Protein AF-A0A7K3IXW8-F1 (afdb_monomer_lite)

Sequence (155 aa):
MKNSQFIVFITVVLTIYLIGNLYIFFKGYNVIPPTRLNRTLYIIIFLALATTFFTGRILESIHSSVFADILNTIGGFWMGFLLYGFLFLLLSDIAGLLLKITGIINTQTFPDYRKWSFAIAMMLSALFIAGGFINALIPVVRKYNLTIEKPADGI

pLDDT: mean 92.09, std 7.1, range [44.19, 98.25]

Secondary structure (DSSP, 8-state):
--HHHHHHHHHHHHHHHHHHHHHHHHHHHHHS-S-HHHHHHHHHHHHHHHHHHHHHHHHHHH---HHHHHHHHHHHHHHHHHHHHHHHHHHHHHHHHHHHHTTSS-TTTHHHHHHHHHHHHHHHHHHHHHHHHHHHHS-----------PPP---

Radius of gyration: 22.68 Å; chains: 1; bounding box: 49×60×64 Å

Structure (mmCIF, N/CA/C/O backbone):
data_AF-A0A7K3IXW8-F1
#
_entry.id   AF-A0A7K3IXW8-F1
#
loop_
_atom_site.group_PDB
_atom_site.id
_atom_site.type_symbol
_atom_site.label_atom_id
_atom_site.label_alt_id
_atom_site.label_comp_id
_atom_site.label_asym_id
_atom_site.label_entity_id
_atom_site.label_seq_id
_atom_site.pdbx_PDB_ins_code
_atom_site.Cartn_x
_atom_site.Cartn_y
_atom_site.Cartn_z
_atom_site.occupancy
_atom_site.B_iso_or_equiv
_atom_site.auth_seq_id
_atom_site.auth_comp_id
_atom_site.auth_asym_id
_atom_site.auth_atom_id
_atom_site.pdbx_PDB_model_num
ATOM 1 N N . MET A 1 1 ? -4.539 -11.563 -28.524 1.00 65.31 1 MET A N 1
ATOM 2 C CA . MET A 1 1 ? -5.713 -11.866 -27.669 1.00 65.31 1 MET A CA 1
ATOM 3 C C . MET A 1 1 ? -6.956 -11.383 -28.396 1.00 65.31 1 MET A C 1
ATOM 5 O O . MET A 1 1 ? -6.860 -10.368 -29.073 1.00 65.31 1 MET A O 1
ATOM 9 N N . LYS A 1 2 ? -8.101 -12.067 -28.293 1.00 83.81 2 LYS A N 1
ATOM 10 C CA . LYS A 1 2 ? -9.371 -11.479 -28.763 1.00 83.81 2 LYS A CA 1
ATOM 11 C C . LYS A 1 2 ? -9.671 -10.237 -27.908 1.00 83.81 2 LYS A C 1
ATOM 13 O O . LYS A 1 2 ? -9.390 -10.276 -26.711 1.00 83.81 2 LYS A O 1
ATOM 18 N N . ASN A 1 3 ? -10.237 -9.166 -28.474 1.00 87.88 3 ASN A N 1
ATOM 19 C CA . ASN A 1 3 ? -10.493 -7.910 -27.738 1.00 87.88 3 ASN A CA 1
ATOM 20 C C . ASN A 1 3 ? -11.252 -8.138 -26.417 1.00 87.88 3 ASN A C 1
ATOM 22 O O . ASN A 1 3 ? -10.950 -7.502 -25.413 1.00 87.88 3 ASN A O 1
ATOM 26 N N . SER A 1 4 ? -12.165 -9.113 -26.386 1.00 90.56 4 SER A N 1
ATOM 27 C CA . SER A 1 4 ? -12.880 -9.516 -25.171 1.00 90.56 4 SER A CA 1
ATOM 28 C C . SER A 1 4 ? -11.962 -10.044 -24.062 1.00 90.56 4 SER A C 1
ATOM 30 O O . SER A 1 4 ? -12.128 -9.676 -22.905 1.00 90.56 4 SER A O 1
ATOM 32 N N . GLN A 1 5 ? -10.961 -10.862 -24.394 1.00 92.25 5 GLN A N 1
ATOM 33 C CA . GLN A 1 5 ? -10.008 -11.406 -23.419 1.00 92.25 5 GLN A CA 1
ATOM 34 C C . GLN A 1 5 ? -9.114 -10.311 -22.829 1.00 92.25 5 GLN A C 1
ATOM 36 O O . GLN A 1 5 ? -8.788 -10.354 -21.646 1.00 92.25 5 GLN A O 1
ATOM 41 N N . PHE A 1 6 ? -8.728 -9.327 -23.646 1.00 92.06 6 PHE A N 1
ATOM 42 C CA . PHE A 1 6 ? -7.929 -8.192 -23.190 1.00 92.06 6 PHE A CA 1
ATOM 43 C C . PHE A 1 6 ? -8.709 -7.303 -22.211 1.00 92.06 6 PHE A C 1
ATOM 45 O O . PHE A 1 6 ? -8.184 -6.959 -21.155 1.00 92.06 6 PHE A O 1
ATOM 52 N N . ILE A 1 7 ? -9.976 -6.998 -22.516 1.00 94.50 7 ILE A N 1
ATOM 53 C CA . ILE A 1 7 ? -10.846 -6.216 -21.624 1.00 94.50 7 ILE A CA 1
ATOM 54 C C . ILE A 1 7 ? -11.000 -6.924 -20.277 1.00 94.50 7 ILE A C 1
ATOM 56 O O . ILE A 1 7 ? -10.771 -6.305 -19.244 1.00 94.50 7 ILE A O 1
ATOM 60 N N . VAL A 1 8 ? -11.305 -8.227 -20.280 1.00 95.00 8 VAL A N 1
ATOM 61 C CA . VAL A 1 8 ? -11.446 -9.009 -19.039 1.00 95.00 8 VAL A CA 1
ATOM 62 C C . VAL A 1 8 ? -10.165 -8.961 -18.206 1.00 95.00 8 VAL A C 1
ATOM 64 O O . VAL A 1 8 ? -10.232 -8.725 -17.002 1.00 95.00 8 VAL A O 1
ATOM 67 N N . PHE A 1 9 ? -8.999 -9.132 -18.834 1.00 94.44 9 PHE A N 1
ATOM 68 C CA . PHE A 1 9 ? -7.716 -9.056 -18.138 1.00 94.44 9 PHE A CA 1
ATOM 69 C C . PHE A 1 9 ? -7.504 -7.690 -17.467 1.00 94.44 9 PHE A C 1
ATOM 71 O O . PHE A 1 9 ? -7.225 -7.632 -16.270 1.00 94.44 9 PHE A O 1
ATOM 78 N N . ILE A 1 10 ? -7.691 -6.595 -18.211 1.00 92.81 10 ILE A N 1
ATOM 79 C CA . ILE A 1 10 ? -7.522 -5.235 -17.683 1.00 92.81 10 ILE A CA 1
ATOM 80 C C . ILE A 1 10 ? -8.513 -4.954 -16.556 1.00 92.81 10 ILE A C 1
ATOM 82 O O . ILE A 1 10 ? -8.115 -4.430 -15.516 1.00 92.81 10 ILE A O 1
ATOM 86 N N . THR A 1 11 ? -9.780 -5.336 -16.720 1.00 96.00 11 THR A N 1
ATOM 87 C CA . THR A 1 11 ? -10.796 -5.161 -15.680 1.00 96.00 11 THR A CA 1
ATOM 88 C C . THR A 1 11 ? -10.388 -5.869 -14.394 1.00 96.00 11 THR A C 1
ATOM 90 O O . THR A 1 11 ? -10.375 -5.238 -13.344 1.00 96.00 11 THR A O 1
ATOM 93 N N . VAL A 1 12 ? -9.986 -7.141 -14.463 1.00 96.31 12 VAL A N 1
ATOM 94 C CA . VAL A 1 12 ? -9.587 -7.910 -13.275 1.00 96.31 12 VAL A CA 1
ATOM 95 C C . VAL A 1 12 ? -8.385 -7.274 -12.573 1.00 96.31 12 VAL A C 1
ATOM 97 O O . VAL A 1 12 ? -8.423 -7.074 -11.359 1.00 96.31 12 VAL A O 1
ATOM 100 N N . VAL A 1 13 ? -7.340 -6.908 -13.322 1.00 94.56 13 VAL A N 1
ATOM 101 C CA . VAL A 1 13 ? -6.130 -6.293 -12.752 1.00 94.56 13 VAL A CA 1
ATOM 102 C C . VAL A 1 13 ? -6.454 -4.955 -12.083 1.00 94.56 13 VAL A C 1
ATOM 104 O O . VAL A 1 13 ? -6.033 -4.722 -10.948 1.00 94.56 13 VAL A O 1
ATOM 107 N N . LEU A 1 14 ? -7.241 -4.097 -12.739 1.00 94.25 14 LEU A N 1
ATOM 108 C CA . LEU A 1 14 ? -7.651 -2.809 -12.178 1.00 94.25 14 LEU A CA 1
ATOM 109 C C . LEU A 1 14 ? -8.542 -2.976 -10.947 1.00 94.25 14 LEU A C 1
ATOM 111 O O . LEU A 1 14 ? -8.370 -2.249 -9.972 1.00 94.25 14 LEU A O 1
ATOM 115 N N . THR A 1 15 ? -9.459 -3.943 -10.950 1.00 96.44 15 THR A N 1
ATOM 116 C CA . THR A 1 15 ? -10.310 -4.229 -9.791 1.00 96.44 15 THR A CA 1
ATOM 117 C C . THR A 1 15 ? -9.480 -4.672 -8.591 1.00 96.44 15 THR A C 1
ATOM 119 O O . THR A 1 15 ? -9.653 -4.118 -7.508 1.00 96.44 15 THR A O 1
ATOM 122 N N . ILE A 1 16 ? -8.548 -5.614 -8.766 1.00 96.19 16 ILE A N 1
ATOM 123 C CA . ILE A 1 16 ? -7.666 -6.069 -7.680 1.00 96.19 16 ILE A CA 1
ATOM 124 C C . ILE A 1 16 ? -6.835 -4.899 -7.146 1.00 96.19 16 ILE A C 1
ATOM 126 O O . ILE A 1 16 ? -6.760 -4.692 -5.933 1.00 96.19 16 ILE A O 1
ATOM 130 N N . TYR A 1 17 ? -6.263 -4.099 -8.048 1.00 96.06 17 TYR A N 1
ATOM 131 C CA . TYR A 1 17 ? -5.489 -2.919 -7.685 1.00 96.06 17 TYR A CA 1
ATOM 132 C C . TYR A 1 17 ? -6.320 -1.920 -6.862 1.00 96.06 17 TYR A C 1
ATOM 134 O O . TYR A 1 17 ? -5.883 -1.473 -5.798 1.00 96.06 17 TYR A O 1
ATOM 142 N N . LEU A 1 18 ? -7.533 -1.590 -7.313 1.00 96.06 18 LEU A N 1
ATOM 143 C CA . LEU A 1 18 ? -8.430 -0.662 -6.622 1.00 96.06 18 LEU A CA 1
ATOM 144 C C . LEU A 1 18 ? -8.849 -1.192 -5.250 1.00 96.06 18 LEU A C 1
ATOM 146 O O . LEU A 1 18 ? -8.792 -0.446 -4.277 1.00 96.06 18 LEU A O 1
ATOM 150 N N . ILE A 1 19 ? -9.220 -2.472 -5.150 1.00 97.19 19 ILE A N 1
ATOM 151 C CA . ILE A 1 19 ? -9.607 -3.098 -3.878 1.00 97.19 19 ILE A CA 1
ATOM 152 C C . ILE A 1 19 ? -8.452 -3.033 -2.877 1.00 97.19 19 ILE A C 1
ATOM 154 O O . ILE A 1 19 ? -8.663 -2.618 -1.737 1.00 97.19 19 ILE A O 1
ATOM 158 N N . GLY A 1 20 ? -7.234 -3.386 -3.298 1.00 97.06 20 GLY A N 1
ATOM 159 C CA . GLY A 1 20 ? -6.051 -3.306 -2.441 1.00 97.06 20 GLY A CA 1
ATOM 160 C C . GLY A 1 20 ? -5.809 -1.885 -1.929 1.00 97.06 20 GLY A C 1
ATOM 161 O O . GLY A 1 20 ? -5.615 -1.681 -0.731 1.00 97.06 20 GLY A O 1
ATOM 162 N N . ASN A 1 21 ? -5.895 -0.885 -2.814 1.00 97.75 21 ASN A N 1
ATOM 163 C CA . ASN A 1 21 ? -5.676 0.512 -2.435 1.00 97.75 21 ASN A CA 1
ATOM 164 C C . ASN A 1 21 ? -6.763 1.011 -1.484 1.00 97.75 21 ASN A C 1
ATOM 166 O O . ASN A 1 21 ? -6.445 1.601 -0.457 1.00 97.75 21 ASN A O 1
ATOM 170 N N . LEU A 1 22 ? -8.035 0.741 -1.786 1.00 97.56 22 LEU A N 1
ATOM 171 C CA . LEU A 1 22 ? -9.156 1.122 -0.929 1.00 97.56 22 LEU A CA 1
ATOM 172 C C . LEU A 1 22 ? -9.041 0.479 0.455 1.00 97.56 22 LEU A C 1
ATOM 174 O O . LEU A 1 22 ? -9.256 1.151 1.461 1.00 97.56 22 LEU A O 1
ATOM 178 N N . TYR A 1 23 ? -8.653 -0.794 0.520 1.00 97.56 23 TYR A N 1
ATOM 179 C CA . TYR A 1 23 ? -8.461 -1.495 1.784 1.00 97.56 23 TYR A CA 1
ATOM 180 C C . TYR A 1 23 ? -7.404 -0.813 2.665 1.00 97.56 23 TYR A C 1
ATOM 182 O O . TYR A 1 23 ? -7.697 -0.461 3.811 1.00 97.56 23 TYR A O 1
ATOM 190 N N . ILE A 1 24 ? -6.206 -0.552 2.127 1.00 97.44 24 ILE A N 1
ATOM 191 C CA . ILE A 1 24 ? -5.138 0.136 2.872 1.00 97.44 24 ILE A CA 1
ATOM 192 C C . ILE A 1 24 ? -5.560 1.571 3.225 1.00 97.44 24 ILE A C 1
ATOM 194 O O . ILE A 1 24 ? -5.340 2.019 4.354 1.00 97.44 24 ILE A O 1
ATOM 198 N N . PHE A 1 25 ? -6.213 2.273 2.294 1.00 97.50 25 PHE A N 1
ATOM 199 C CA . PHE A 1 25 ? -6.689 3.641 2.483 1.00 97.50 25 PHE A CA 1
ATOM 200 C C . PHE A 1 25 ? -7.658 3.756 3.663 1.00 97.50 25 PHE A C 1
ATOM 202 O O . PHE A 1 25 ? -7.461 4.571 4.564 1.00 97.50 25 PHE A O 1
ATOM 209 N N . PHE A 1 26 ? -8.695 2.917 3.709 1.00 96.38 26 PHE A N 1
ATOM 210 C CA . PHE A 1 26 ? -9.666 2.959 4.801 1.00 96.38 26 PHE A CA 1
ATOM 211 C C . PHE A 1 26 ? -9.037 2.575 6.142 1.00 96.38 26 PHE A C 1
ATOM 213 O O . PHE A 1 26 ? -9.417 3.130 7.175 1.00 96.38 26 PHE A O 1
ATOM 220 N N . LYS A 1 27 ? -8.057 1.664 6.158 1.00 95.31 27 LYS A N 1
ATOM 221 C CA . LYS A 1 27 ? -7.321 1.326 7.385 1.00 95.31 27 LYS A CA 1
ATOM 222 C C . LYS A 1 27 ? -6.533 2.517 7.917 1.00 95.31 27 LYS A C 1
ATOM 224 O O . LYS A 1 27 ? -6.687 2.849 9.090 1.00 95.31 27 LYS A O 1
ATOM 229 N N . GLY A 1 28 ? -5.769 3.195 7.064 1.00 94.31 28 GLY A N 1
ATOM 230 C CA . GLY A 1 28 ? -5.010 4.377 7.475 1.00 94.31 28 GLY A CA 1
ATOM 231 C C . GLY A 1 28 ? -5.913 5.546 7.861 1.00 94.31 28 GLY A C 1
ATOM 232 O O . GLY A 1 28 ? -5.726 6.142 8.921 1.00 94.31 28 GLY A O 1
ATOM 233 N N . TYR A 1 29 ? -6.958 5.819 7.077 1.00 94.50 29 TYR A N 1
ATOM 234 C CA . TYR A 1 29 ? -7.896 6.914 7.341 1.00 94.50 29 TYR A CA 1
ATOM 235 C C . TYR A 1 29 ? -8.567 6.814 8.721 1.00 94.50 29 TYR A C 1
ATOM 237 O O . TYR A 1 29 ? -8.763 7.826 9.393 1.00 94.50 29 TYR A O 1
ATOM 245 N N . ASN A 1 30 ? -8.890 5.595 9.166 1.00 91.69 30 ASN A N 1
ATOM 246 C CA . ASN A 1 30 ? -9.518 5.353 10.468 1.00 91.69 30 ASN A CA 1
ATOM 247 C C . ASN A 1 30 ? -8.560 5.494 11.662 1.00 91.69 30 ASN A C 1
ATOM 249 O O . ASN A 1 30 ? -9.023 5.670 12.787 1.00 91.69 30 ASN A O 1
ATOM 253 N N . VAL A 1 31 ? -7.248 5.395 11.437 1.00 92.62 31 VAL A N 1
ATOM 254 C CA . VAL A 1 31 ? -6.220 5.510 12.486 1.00 92.62 31 VAL A CA 1
ATOM 255 C C . VAL A 1 31 ? -5.733 6.953 12.647 1.00 92.62 31 VAL A C 1
ATOM 257 O O . VAL A 1 31 ? -5.264 7.345 13.717 1.00 92.62 31 VAL A O 1
ATOM 260 N N . ILE A 1 32 ? -5.850 7.763 11.596 1.00 90.56 32 ILE A N 1
ATOM 261 C CA . ILE A 1 32 ? -5.374 9.145 11.594 1.00 90.56 32 ILE A CA 1
ATOM 262 C C . ILE A 1 32 ? -6.278 10.031 12.464 1.00 90.56 32 ILE A C 1
ATOM 264 O O . ILE A 1 32 ? -7.509 9.943 12.361 1.00 90.56 32 ILE A O 1
ATOM 268 N N . PRO A 1 33 ? -5.695 10.924 13.295 1.00 87.69 33 PRO A N 1
ATOM 269 C CA . PRO A 1 33 ? -6.464 11.856 14.108 1.00 87.69 33 PRO A CA 1
ATOM 270 C C . PRO A 1 33 ? -7.503 12.622 13.277 1.00 87.69 33 PRO A C 1
ATOM 272 O O . PRO A 1 33 ? -7.205 13.028 12.152 1.00 87.69 33 PRO A O 1
ATOM 275 N N . PRO A 1 34 ? -8.710 12.880 13.812 1.00 83.94 34 PRO A N 1
ATOM 276 C CA . PRO A 1 34 ? -9.810 13.494 13.066 1.00 83.94 34 PRO A CA 1
ATOM 277 C C . PRO A 1 34 ? -9.611 14.985 12.741 1.00 83.94 34 PRO A C 1
ATOM 279 O O . PRO A 1 34 ? -10.556 15.670 12.351 1.00 83.94 34 PRO A O 1
ATOM 282 N N . THR A 1 35 ? -8.394 15.512 12.869 1.00 90.44 35 THR A N 1
ATOM 283 C CA . THR A 1 35 ? -8.065 16.878 12.474 1.00 90.44 35 THR A CA 1
ATOM 284 C C . THR A 1 35 ? -8.156 17.016 10.953 1.00 90.44 35 THR A C 1
ATOM 286 O O . THR A 1 35 ? -7.622 16.202 10.194 1.00 90.44 35 THR A O 1
ATOM 289 N N . ARG A 1 36 ? -8.842 18.074 10.492 1.00 84.06 36 ARG A N 1
ATOM 290 C CA . ARG A 1 36 ? -9.071 18.324 9.056 1.00 84.06 36 ARG A CA 1
ATOM 291 C C . ARG A 1 36 ? -7.767 18.310 8.258 1.00 84.06 36 ARG A C 1
ATOM 293 O O . ARG A 1 36 ? -7.702 17.657 7.225 1.00 84.06 36 ARG A O 1
ATOM 300 N N . LEU A 1 37 ? -6.727 18.968 8.773 1.00 90.25 37 LEU A N 1
ATOM 301 C CA . LEU A 1 37 ? -5.428 19.056 8.107 1.00 90.25 37 LEU A CA 1
ATOM 302 C C . LEU A 1 37 ? -4.793 17.675 7.883 1.00 90.25 37 LEU A C 1
ATOM 304 O O . LEU A 1 37 ? -4.412 17.357 6.761 1.00 90.25 37 LEU A O 1
ATOM 308 N N . ASN A 1 38 ? -4.743 16.826 8.913 1.00 90.75 38 ASN A N 1
ATOM 309 C CA . ASN A 1 38 ? -4.092 15.517 8.818 1.00 90.75 38 ASN A CA 1
ATOM 310 C C . ASN A 1 38 ? -4.820 14.590 7.839 1.00 90.75 38 ASN A C 1
ATOM 312 O O . ASN A 1 38 ? -4.180 13.879 7.067 1.00 90.75 38 ASN A O 1
ATOM 316 N N . ARG A 1 39 ? -6.157 14.624 7.834 1.00 91.88 39 ARG A N 1
ATOM 317 C CA . ARG A 1 39 ? -6.966 13.828 6.902 1.00 91.88 39 ARG A CA 1
ATOM 318 C C . ARG A 1 39 ? -6.801 14.285 5.458 1.00 91.88 39 ARG A C 1
ATOM 320 O O . ARG A 1 39 ? -6.643 13.439 4.584 1.00 91.88 39 ARG A O 1
ATOM 327 N N . THR A 1 40 ? -6.798 15.593 5.204 1.00 92.88 40 THR A N 1
ATOM 328 C CA . THR A 1 40 ? -6.578 16.129 3.854 1.00 92.88 40 THR A CA 1
ATOM 329 C C . THR A 1 40 ? -5.185 15.774 3.341 1.00 92.88 40 THR A C 1
ATOM 331 O O . THR A 1 40 ? -5.062 15.275 2.225 1.00 92.88 40 THR A O 1
ATOM 334 N N . LEU A 1 41 ? -4.145 15.955 4.164 1.00 94.81 41 LEU A N 1
ATOM 335 C CA . LEU A 1 41 ? -2.774 15.586 3.799 1.00 94.81 41 LEU A CA 1
ATOM 336 C C . LEU A 1 41 ? -2.655 14.094 3.483 1.00 94.81 41 LEU A C 1
ATOM 338 O O . LEU A 1 41 ? -2.062 13.731 2.472 1.00 94.81 41 LEU A O 1
ATOM 342 N N . TYR A 1 42 ? -3.268 13.234 4.297 1.00 95.00 42 TYR A N 1
ATOM 343 C CA . TYR A 1 42 ? -3.282 11.797 4.042 1.00 95.00 42 TYR A CA 1
ATOM 344 C C . TYR A 1 42 ? -3.921 11.439 2.701 1.00 95.00 42 TYR A C 1
ATOM 346 O O . TYR A 1 42 ? -3.339 10.673 1.940 1.00 95.00 42 TYR A O 1
ATOM 354 N N . ILE A 1 43 ? -5.089 12.013 2.393 1.00 95.94 43 ILE A N 1
ATOM 355 C CA . ILE A 1 43 ? -5.788 11.764 1.127 1.00 95.94 43 ILE A CA 1
ATOM 356 C C . ILE A 1 43 ? -4.913 12.172 -0.059 1.00 95.94 43 ILE A C 1
ATOM 358 O O . ILE A 1 43 ? -4.755 11.389 -0.992 1.00 95.94 43 ILE A O 1
ATOM 362 N N . ILE A 1 44 ? -4.325 13.371 -0.007 1.00 96.75 44 ILE A N 1
ATOM 363 C CA . ILE A 1 44 ? -3.487 13.896 -1.091 1.00 96.75 44 ILE A CA 1
ATOM 364 C C . ILE A 1 44 ? -2.257 13.010 -1.297 1.00 96.75 44 ILE A C 1
ATOM 366 O O . ILE A 1 44 ? -1.991 12.594 -2.422 1.00 96.75 44 ILE A O 1
ATOM 370 N N . 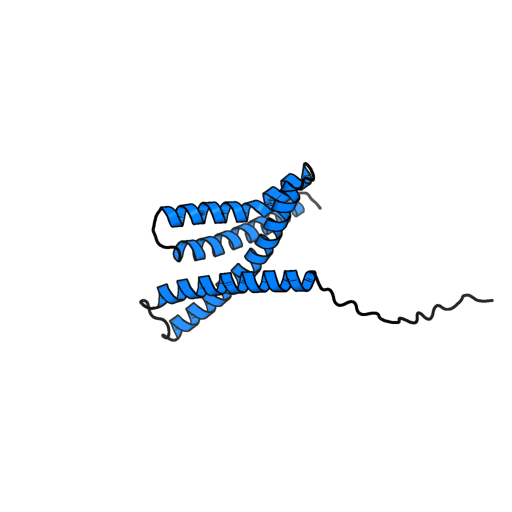ILE A 1 45 ? -1.531 12.684 -0.222 1.00 96.06 45 ILE A N 1
ATOM 371 C CA . ILE A 1 45 ? -0.312 11.869 -0.297 1.00 96.06 45 ILE A CA 1
ATOM 372 C C . ILE A 1 45 ? -0.636 10.462 -0.802 1.00 96.06 45 ILE A C 1
ATOM 374 O O . ILE A 1 45 ? 0.044 9.956 -1.691 1.00 96.06 45 ILE A O 1
ATOM 378 N N . PHE A 1 46 ? -1.687 9.834 -0.271 1.00 96.62 46 PHE A N 1
ATOM 379 C CA . PHE A 1 46 ? -2.076 8.487 -0.676 1.00 96.62 46 PHE A CA 1
ATOM 380 C C . PHE A 1 46 ? -2.487 8.442 -2.149 1.00 96.62 46 PHE A C 1
ATOM 382 O O . PHE A 1 46 ? -2.047 7.562 -2.883 1.00 96.62 46 PHE A O 1
ATOM 389 N N . LEU A 1 47 ? -3.300 9.401 -2.603 1.00 96.38 47 LEU A N 1
ATOM 390 C CA . LEU A 1 47 ? -3.743 9.458 -3.995 1.00 96.38 47 LEU A CA 1
ATOM 391 C C . LEU A 1 47 ? -2.577 9.746 -4.950 1.00 96.38 47 LEU A C 1
ATOM 393 O O . LEU A 1 47 ? -2.490 9.130 -6.013 1.00 96.38 47 LEU A O 1
ATOM 397 N N . ALA A 1 48 ? -1.656 10.633 -4.561 1.00 95.81 48 ALA A N 1
ATOM 398 C CA . ALA A 1 48 ? -0.434 10.882 -5.318 1.00 95.81 48 ALA A CA 1
ATOM 399 C C . ALA A 1 48 ? 0.387 9.592 -5.476 1.00 95.81 48 ALA A C 1
ATOM 401 O O . ALA A 1 48 ? 0.744 9.238 -6.596 1.00 95.81 48 ALA A O 1
ATOM 402 N N . LEU A 1 49 ? 0.607 8.842 -4.390 1.00 95.75 49 LEU A N 1
ATOM 403 C CA . LEU A 1 49 ? 1.334 7.570 -4.425 1.00 95.75 49 LEU A CA 1
ATOM 404 C C . LEU A 1 49 ? 0.617 6.503 -5.261 1.00 95.75 49 LEU A C 1
ATOM 406 O O . LEU A 1 49 ? 1.242 5.905 -6.135 1.00 95.75 49 LEU A O 1
ATOM 410 N N . ALA A 1 50 ? -0.689 6.311 -5.070 1.00 95.56 50 ALA A N 1
ATOM 411 C CA . ALA A 1 50 ? -1.464 5.331 -5.829 1.00 95.56 50 ALA A CA 1
ATOM 412 C C . ALA A 1 50 ? -1.439 5.616 -7.340 1.00 95.56 50 ALA A C 1
ATOM 414 O O . ALA A 1 50 ? -1.270 4.720 -8.164 1.00 95.56 50 ALA A O 1
ATOM 415 N N . THR A 1 51 ? -1.522 6.881 -7.737 1.00 95.12 51 THR A N 1
ATOM 416 C CA . THR A 1 51 ? -1.516 7.232 -9.162 1.00 95.12 51 THR A CA 1
ATOM 417 C C . THR A 1 51 ? -0.138 7.117 -9.820 1.00 95.12 51 THR A C 1
ATOM 419 O O . THR A 1 51 ? -0.087 6.936 -11.037 1.00 95.12 51 THR A O 1
ATOM 422 N N . THR A 1 52 ? 0.971 7.136 -9.062 1.00 94.44 52 THR A N 1
ATOM 423 C CA . THR A 1 52 ? 2.333 7.096 -9.638 1.00 94.44 52 THR A CA 1
ATOM 424 C C . THR A 1 52 ? 2.576 5.917 -10.576 1.00 94.44 52 THR A C 1
ATOM 426 O O . THR A 1 52 ? 3.191 6.110 -11.622 1.00 94.44 52 THR A O 1
ATOM 429 N N . PHE A 1 53 ? 2.054 4.724 -10.264 1.00 91.25 53 PHE A N 1
ATOM 430 C CA . PHE A 1 53 ? 2.249 3.535 -11.098 1.00 91.25 53 PHE A CA 1
ATOM 431 C C . PHE A 1 53 ? 1.648 3.700 -12.498 1.00 91.25 53 PHE A C 1
ATOM 433 O O . PHE A 1 53 ? 2.318 3.440 -13.495 1.00 91.25 53 PHE A O 1
ATOM 440 N N . PHE A 1 54 ? 0.402 4.168 -12.594 1.00 91.69 54 PHE A N 1
ATOM 441 C CA . PHE A 1 54 ? -0.241 4.371 -13.893 1.00 91.69 54 PHE A CA 1
ATOM 442 C C . PHE A 1 54 ? 0.353 5.558 -14.636 1.00 91.69 54 PHE A C 1
ATOM 444 O O . PHE A 1 54 ? 0.633 5.450 -15.827 1.00 91.69 54 PHE A O 1
ATOM 451 N N . THR A 1 55 ? 0.579 6.671 -13.937 1.00 91.94 55 THR A N 1
ATOM 452 C CA . THR A 1 55 ? 1.138 7.877 -14.549 1.00 91.94 55 THR A CA 1
ATOM 453 C C . THR A 1 55 ? 2.542 7.617 -15.091 1.00 91.94 55 THR A C 1
ATOM 455 O O . THR A 1 55 ? 2.825 8.018 -16.213 1.00 91.94 55 THR A O 1
ATOM 458 N N . GLY A 1 56 ? 3.392 6.889 -14.357 1.00 90.75 56 GLY A N 1
ATOM 459 C CA . GLY A 1 56 ? 4.723 6.489 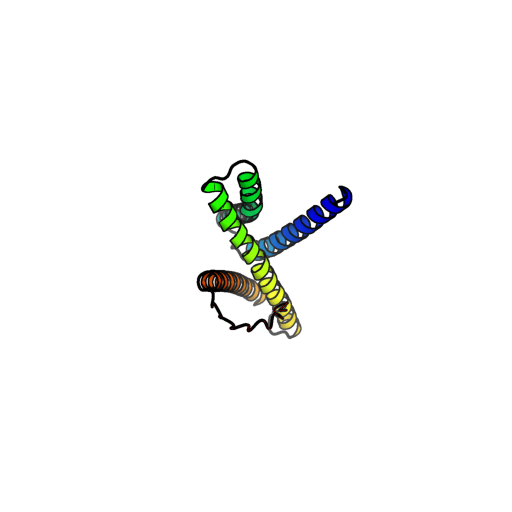-14.824 1.00 90.75 56 GLY A CA 1
ATOM 460 C C . GLY A 1 56 ? 4.661 5.657 -16.104 1.00 90.75 56 GLY A C 1
ATOM 461 O O . GLY A 1 56 ? 5.303 6.006 -17.092 1.00 90.75 56 GLY A O 1
ATOM 462 N N . ARG A 1 57 ? 3.801 4.629 -16.136 1.00 89.94 57 ARG A N 1
ATOM 463 C CA . ARG A 1 57 ? 3.641 3.752 -17.307 1.00 89.94 57 ARG A CA 1
ATOM 464 C C . ARG A 1 57 ? 3.089 4.464 -18.532 1.00 89.94 57 ARG A C 1
ATOM 466 O O . ARG A 1 57 ? 3.571 4.241 -19.639 1.00 89.94 57 ARG A O 1
ATOM 473 N N . ILE A 1 58 ? 2.084 5.318 -18.345 1.00 91.50 58 ILE A N 1
ATOM 474 C CA . ILE A 1 58 ? 1.520 6.114 -19.439 1.00 91.50 58 ILE A CA 1
ATOM 475 C C . ILE A 1 58 ? 2.586 7.069 -19.975 1.00 91.50 58 ILE A C 1
ATOM 477 O O . ILE A 1 58 ? 2.766 7.162 -21.187 1.00 91.50 58 ILE A O 1
ATOM 481 N N . LEU A 1 59 ? 3.326 7.742 -19.094 1.00 90.94 59 LEU A N 1
ATOM 482 C CA . LEU A 1 59 ? 4.320 8.718 -19.515 1.00 90.94 59 LEU A CA 1
ATOM 483 C C . LEU A 1 59 ? 5.497 8.066 -20.250 1.00 90.94 59 LEU A C 1
ATOM 485 O O . LEU A 1 59 ? 5.875 8.552 -21.311 1.00 90.94 59 LEU A O 1
ATOM 489 N N . GLU A 1 60 ? 5.997 6.933 -19.750 1.00 89.81 60 GLU A N 1
ATOM 490 C CA . GLU A 1 60 ? 7.030 6.113 -20.398 1.00 89.81 60 GLU A CA 1
ATOM 491 C C . GLU A 1 60 ? 6.598 5.648 -21.798 1.00 89.81 60 GLU A C 1
ATOM 493 O O . GLU A 1 60 ? 7.403 5.660 -22.726 1.00 89.81 60 GLU A O 1
ATOM 498 N N . SER A 1 61 ? 5.314 5.306 -21.978 1.00 88.62 61 SER A N 1
ATOM 499 C CA . SER A 1 61 ? 4.776 4.898 -23.284 1.00 88.62 61 SER A CA 1
ATOM 500 C C . SER A 1 61 ? 4.728 6.030 -24.312 1.00 88.62 61 SER A C 1
ATOM 502 O O . SER A 1 61 ? 4.785 5.768 -25.512 1.00 88.62 61 SER A O 1
ATOM 504 N N . ILE A 1 62 ? 4.616 7.279 -23.846 1.00 89.19 62 ILE A N 1
ATOM 505 C CA . ILE A 1 62 ? 4.628 8.457 -24.708 1.00 89.19 62 ILE A CA 1
ATOM 506 C C . ILE A 1 62 ? 6.081 8.834 -24.983 1.00 89.19 62 ILE A C 1
ATOM 508 O O . ILE A 1 62 ? 6.497 8.775 -26.137 1.00 89.19 62 ILE A O 1
ATOM 512 N N . HIS A 1 63 ? 6.848 9.218 -23.955 1.00 84.25 63 HIS A N 1
ATOM 513 C CA . HIS A 1 63 ? 8.240 9.671 -24.053 1.00 84.25 63 HIS A CA 1
ATOM 514 C C . HIS A 1 63 ? 9.067 9.181 -22.849 1.00 84.25 63 HIS A C 1
ATOM 516 O O . HIS A 1 63 ? 8.758 9.489 -21.695 1.00 84.25 63 HIS A O 1
ATOM 522 N N . SER A 1 64 ? 10.187 8.501 -23.121 1.00 83.38 64 SER A N 1
ATOM 523 C CA . SER A 1 64 ? 11.163 8.126 -22.090 1.00 83.38 64 SER A CA 1
ATOM 524 C C . SER A 1 64 ? 11.834 9.385 -21.537 1.00 83.38 64 SER A C 1
ATOM 526 O O . SER A 1 64 ? 12.498 10.120 -22.268 1.00 83.38 64 SER A O 1
ATOM 528 N N . SER A 1 65 ? 11.651 9.656 -20.247 1.00 90.12 65 SER A N 1
ATOM 529 C CA . SER A 1 65 ? 12.237 10.810 -19.563 1.00 90.12 65 SER A CA 1
ATOM 530 C C . SER A 1 65 ? 12.630 10.437 -18.139 1.00 90.12 65 SER A C 1
ATOM 532 O O . SER A 1 65 ? 11.995 9.582 -17.528 1.00 90.12 65 SER A O 1
ATOM 534 N N . VAL A 1 66 ? 13.608 11.151 -17.573 1.00 90.81 66 VAL A N 1
ATOM 535 C CA . VAL A 1 66 ? 14.038 10.959 -16.174 1.00 90.81 66 VAL A CA 1
ATOM 536 C C . VAL A 1 66 ? 12.856 11.071 -15.205 1.00 90.81 66 VAL A C 1
ATOM 538 O O . VAL A 1 66 ? 12.780 10.356 -14.211 1.00 90.81 66 VAL A O 1
ATOM 541 N N . PHE A 1 67 ? 11.893 11.945 -15.506 1.00 90.06 67 PHE A N 1
ATOM 542 C CA . PHE A 1 67 ? 10.682 12.076 -14.703 1.00 90.06 67 PHE A CA 1
ATOM 543 C C . PHE A 1 67 ? 9.793 10.823 -14.779 1.00 90.06 67 PHE A C 1
ATOM 545 O O . PHE A 1 67 ? 9.311 10.364 -13.743 1.00 90.06 67 PHE A O 1
ATOM 552 N N . ALA A 1 68 ? 9.619 10.230 -15.966 1.00 91.50 68 ALA A N 1
ATOM 553 C CA . ALA A 1 68 ? 8.903 8.962 -16.121 1.00 91.50 68 ALA A CA 1
ATOM 554 C C . ALA A 1 68 ? 9.601 7.821 -15.359 1.00 91.50 68 ALA A C 1
ATOM 556 O O . ALA A 1 68 ? 8.928 7.055 -14.671 1.00 91.50 68 ALA A O 1
ATOM 557 N N . ASP A 1 69 ? 10.936 7.766 -15.390 1.00 91.25 69 ASP A N 1
ATOM 558 C CA . ASP A 1 69 ? 11.727 6.757 -14.671 1.00 91.25 69 ASP A CA 1
ATOM 559 C C . ASP A 1 69 ? 11.561 6.870 -13.148 1.00 91.25 69 ASP A C 1
ATOM 561 O O . ASP A 1 69 ? 11.383 5.862 -12.454 1.00 91.25 69 ASP A O 1
ATOM 565 N N . ILE A 1 70 ? 11.553 8.098 -12.615 1.00 93.88 70 ILE A N 1
ATOM 566 C CA . ILE A 1 70 ? 11.289 8.360 -11.193 1.00 93.88 70 ILE A CA 1
ATOM 567 C C . ILE A 1 70 ? 9.879 7.889 -10.818 1.00 93.88 70 ILE A C 1
ATOM 569 O O . ILE A 1 70 ? 9.718 7.161 -9.837 1.00 93.88 70 ILE A O 1
ATOM 573 N N . LEU A 1 71 ? 8.857 8.260 -11.598 1.00 93.81 71 LEU A N 1
ATOM 574 C CA . LEU A 1 71 ? 7.472 7.849 -11.344 1.00 93.81 71 LEU A CA 1
ATOM 575 C C . LEU A 1 71 ? 7.302 6.330 -11.416 1.00 93.81 71 LEU A C 1
ATOM 577 O O . LEU A 1 71 ? 6.628 5.756 -10.564 1.00 93.81 71 LEU A O 1
ATOM 581 N N . ASN A 1 72 ? 7.935 5.676 -12.387 1.00 93.56 72 ASN A N 1
ATOM 582 C CA . ASN A 1 72 ? 7.926 4.223 -12.520 1.00 93.56 72 ASN A CA 1
ATOM 583 C C . ASN A 1 72 ? 8.608 3.531 -11.342 1.00 93.56 72 ASN A C 1
ATOM 585 O O . ASN A 1 72 ? 8.106 2.522 -10.850 1.00 93.56 72 ASN A O 1
ATOM 589 N N . THR A 1 73 ? 9.718 4.086 -10.860 1.00 93.69 73 THR A N 1
ATOM 590 C CA . THR A 1 73 ? 10.427 3.561 -9.690 1.00 93.69 73 THR A CA 1
ATOM 591 C C . THR A 1 73 ? 9.561 3.682 -8.437 1.00 93.69 73 THR A C 1
ATOM 593 O O . THR A 1 73 ? 9.352 2.693 -7.733 1.00 93.69 73 THR A O 1
ATOM 596 N N . ILE A 1 74 ? 8.981 4.863 -8.188 1.00 95.62 74 ILE A N 1
ATOM 597 C CA . ILE A 1 74 ? 8.061 5.093 -7.061 1.00 95.62 74 ILE A CA 1
ATOM 598 C C . ILE A 1 74 ? 6.837 4.180 -7.175 1.00 95.62 74 ILE A C 1
ATOM 600 O O . ILE A 1 74 ? 6.467 3.523 -6.204 1.00 95.62 74 ILE A O 1
ATOM 604 N N . GLY A 1 75 ? 6.245 4.084 -8.365 1.00 95.44 75 GLY A N 1
ATOM 605 C CA . GLY A 1 75 ? 5.109 3.214 -8.641 1.00 95.44 75 GLY A CA 1
ATOM 606 C C . GLY A 1 75 ? 5.436 1.735 -8.437 1.00 95.44 75 GLY A C 1
ATOM 607 O O . GLY A 1 75 ? 4.619 0.995 -7.896 1.00 95.44 75 GLY A O 1
ATOM 608 N N . GLY A 1 76 ? 6.642 1.298 -8.801 1.00 94.38 76 GLY A N 1
ATOM 609 C CA . GLY A 1 76 ? 7.134 -0.055 -8.546 1.00 94.38 76 GLY A CA 1
ATOM 610 C C . GLY A 1 76 ? 7.236 -0.361 -7.051 1.00 94.38 76 GLY A C 1
ATOM 611 O O . GLY A 1 76 ? 6.731 -1.389 -6.594 1.00 94.38 76 GLY A O 1
ATOM 612 N N . PHE A 1 77 ? 7.799 0.562 -6.266 1.00 95.94 77 PHE A N 1
ATOM 613 C CA . PHE A 1 77 ? 7.811 0.445 -4.806 1.00 95.94 77 PHE A CA 1
ATOM 614 C C . PHE A 1 77 ? 6.400 0.468 -4.211 1.00 95.94 77 PHE A C 1
ATOM 616 O O . PHE A 1 77 ? 6.110 -0.320 -3.309 1.00 95.94 77 PHE A O 1
ATOM 623 N N . TRP A 1 78 ? 5.501 1.299 -4.746 1.00 96.88 78 TRP A N 1
ATOM 624 C CA . TRP A 1 78 ? 4.099 1.325 -4.336 1.00 96.88 78 TRP A CA 1
ATOM 625 C C . TRP A 1 78 ? 3.399 -0.009 -4.593 1.00 96.88 78 TRP A C 1
ATOM 627 O O . TRP A 1 78 ? 2.651 -0.466 -3.739 1.00 96.88 78 TRP A O 1
ATOM 637 N N . MET A 1 79 ? 3.669 -0.684 -5.713 1.00 95.62 79 MET A N 1
ATOM 638 C CA . MET A 1 79 ? 3.116 -2.018 -5.983 1.00 95.62 79 MET A CA 1
ATOM 639 C C . MET A 1 79 ? 3.588 -3.058 -4.958 1.00 95.62 79 MET A C 1
ATOM 641 O O . MET A 1 79 ? 2.784 -3.858 -4.479 1.00 95.62 79 MET A O 1
ATOM 645 N N . GLY A 1 80 ? 4.867 -3.022 -4.571 1.00 96.19 80 GLY A N 1
ATOM 646 C CA . GLY A 1 80 ? 5.382 -3.860 -3.482 1.00 96.19 80 GLY A CA 1
ATOM 647 C C . GLY A 1 80 ? 4.719 -3.535 -2.140 1.00 96.19 80 GLY A C 1
ATOM 648 O O . GLY A 1 80 ? 4.315 -4.435 -1.403 1.00 96.19 80 GLY A O 1
ATOM 649 N N . PHE A 1 81 ? 4.540 -2.247 -1.852 1.00 97.31 81 PHE A N 1
ATOM 650 C CA . PHE A 1 81 ? 3.855 -1.766 -0.655 1.00 97.31 81 PHE A CA 1
ATOM 651 C C . PHE A 1 81 ? 2.380 -2.148 -0.616 1.00 97.31 81 PHE A C 1
ATOM 653 O O . PHE A 1 81 ? 1.888 -2.547 0.433 1.00 97.31 81 PHE A O 1
ATOM 660 N N . LEU A 1 82 ? 1.689 -2.100 -1.751 1.00 97.19 82 LEU A N 1
ATOM 661 C CA . LEU A 1 82 ? 0.309 -2.538 -1.883 1.00 97.19 82 LEU A CA 1
ATOM 662 C C . LEU A 1 82 ? 0.173 -4.013 -1.495 1.00 97.19 82 LEU A C 1
ATOM 664 O O . LEU A 1 82 ? -0.719 -4.360 -0.729 1.00 97.19 82 LEU A O 1
ATOM 668 N N . LEU A 1 83 ? 1.076 -4.869 -1.984 1.00 96.69 83 LEU A N 1
ATOM 669 C CA . LEU A 1 83 ? 1.061 -6.299 -1.683 1.00 96.69 83 LEU A CA 1
ATOM 670 C C . LEU A 1 83 ? 1.354 -6.574 -0.203 1.00 96.69 83 LEU A C 1
ATOM 672 O O . LEU A 1 83 ? 0.529 -7.177 0.483 1.00 96.69 83 LEU A O 1
ATOM 676 N N . TYR A 1 84 ? 2.511 -6.137 0.303 1.00 97.44 84 TYR A N 1
ATOM 677 C CA . TYR A 1 84 ? 2.901 -6.419 1.689 1.00 97.44 84 TYR A CA 1
ATOM 678 C C . TYR A 1 84 ? 1.993 -5.710 2.696 1.00 97.44 84 TYR A C 1
ATOM 680 O O . TYR A 1 84 ? 1.584 -6.318 3.683 1.00 97.44 84 TYR A O 1
ATOM 688 N N . GLY A 1 85 ? 1.605 -4.466 2.412 1.00 97.69 85 GLY A N 1
ATOM 689 C CA . GLY A 1 85 ? 0.674 -3.698 3.231 1.00 97.69 85 GLY A CA 1
ATOM 690 C C . GLY A 1 85 ? -0.684 -4.377 3.324 1.00 97.69 85 GLY A C 1
ATOM 691 O O . GLY A 1 85 ? -1.211 -4.524 4.424 1.00 97.69 85 GLY A O 1
ATOM 692 N N . PHE A 1 86 ? -1.220 -4.861 2.199 1.00 97.69 86 PHE A N 1
ATOM 693 C CA . PHE A 1 86 ? -2.456 -5.641 2.189 1.00 97.69 86 PHE A CA 1
ATOM 694 C C . PHE A 1 86 ? -2.324 -6.917 3.028 1.00 97.69 86 PHE A C 1
ATOM 696 O O . PHE A 1 86 ? -3.161 -7.155 3.896 1.00 97.69 86 PHE A O 1
ATOM 703 N N . LEU A 1 87 ? -1.266 -7.709 2.822 1.00 97.62 87 LEU A N 1
ATOM 704 C CA . LEU A 1 87 ? -1.067 -8.974 3.535 1.00 97.62 87 LEU A CA 1
ATOM 705 C C . LEU A 1 87 ? -0.906 -8.778 5.047 1.00 97.62 87 LEU A C 1
ATOM 707 O O . LEU A 1 87 ? -1.573 -9.459 5.823 1.00 97.62 87 LEU A O 1
ATOM 711 N N . PHE A 1 88 ? -0.061 -7.842 5.487 1.00 98.25 88 PHE A N 1
ATOM 712 C CA . PHE A 1 88 ? 0.158 -7.607 6.915 1.00 98.25 88 PHE A CA 1
ATOM 713 C C . PHE A 1 88 ? -1.069 -7.012 7.608 1.00 98.25 88 PHE A C 1
ATOM 715 O O . PHE A 1 88 ? -1.369 -7.387 8.742 1.00 98.25 88 PHE A O 1
ATOM 722 N N . LEU A 1 89 ? -1.814 -6.129 6.939 1.00 97.81 89 LEU A N 1
ATOM 723 C CA . LEU A 1 89 ? -3.077 -5.626 7.476 1.00 97.81 89 LEU A CA 1
ATOM 724 C C . LEU A 1 89 ? -4.153 -6.717 7.529 1.00 97.81 89 LEU A C 1
ATOM 726 O O . LEU A 1 89 ? -4.880 -6.790 8.517 1.00 97.81 89 LEU A O 1
ATOM 730 N N . LEU A 1 90 ? -4.219 -7.598 6.529 1.00 97.50 90 LEU A N 1
ATOM 731 C CA . LEU A 1 90 ? -5.149 -8.725 6.529 1.00 97.50 90 LEU A CA 1
ATOM 732 C C . LEU A 1 90 ? -4.836 -9.702 7.669 1.00 97.50 90 LEU A C 1
ATOM 734 O O . LEU A 1 90 ? -5.738 -10.123 8.391 1.00 97.50 90 LEU A O 1
ATOM 738 N N . LEU A 1 91 ? -3.555 -10.021 7.873 1.00 97.75 91 LEU A N 1
ATOM 739 C CA . LEU A 1 91 ? -3.099 -10.840 8.998 1.00 97.75 91 LEU A CA 1
ATOM 740 C C . LEU A 1 91 ? -3.429 -10.187 10.343 1.00 97.75 91 LEU A C 1
ATOM 742 O O . LEU A 1 91 ? -3.905 -10.867 11.250 1.00 97.75 91 LEU A O 1
ATOM 746 N N . SER A 1 92 ? -3.225 -8.873 10.458 1.00 96.38 92 SER A N 1
ATOM 747 C CA . SER A 1 92 ? -3.647 -8.106 11.629 1.00 96.38 92 SER A CA 1
ATOM 748 C C . SER A 1 92 ? -5.154 -8.221 11.865 1.00 96.38 92 SER A C 1
ATOM 750 O O . SER A 1 92 ? -5.578 -8.494 12.979 1.00 96.38 92 SER A O 1
ATOM 752 N N . ASP A 1 93 ? -5.986 -8.089 10.835 1.00 95.38 93 ASP A N 1
ATOM 753 C CA . ASP A 1 93 ? -7.437 -8.183 11.002 1.00 95.38 93 ASP A CA 1
ATOM 754 C C . ASP A 1 93 ? -7.887 -9.559 11.494 1.00 95.38 93 ASP A C 1
ATOM 756 O O . ASP A 1 93 ? -8.735 -9.648 12.386 1.00 95.38 93 ASP A O 1
ATOM 760 N N . ILE A 1 94 ? -7.290 -10.624 10.954 1.00 96.75 94 ILE A N 1
ATOM 761 C CA . ILE A 1 94 ? -7.531 -11.995 11.410 1.00 96.75 94 ILE A CA 1
ATOM 762 C C . ILE A 1 94 ? -7.098 -12.138 12.875 1.00 96.75 94 ILE A C 1
ATOM 764 O O . ILE A 1 94 ? -7.867 -12.638 13.697 1.00 96.75 94 ILE A O 1
ATOM 768 N N . ALA A 1 95 ? -5.909 -11.645 13.230 1.00 95.88 95 ALA A N 1
ATOM 769 C CA . ALA A 1 95 ? -5.412 -11.685 14.602 1.00 95.88 95 ALA A CA 1
ATOM 770 C C . ALA A 1 95 ? -6.315 -10.888 15.560 1.00 95.88 95 ALA A C 1
ATOM 772 O O . ALA A 1 95 ? -6.675 -11.378 16.626 1.00 95.88 95 ALA A O 1
ATOM 773 N N . GLY A 1 96 ? -6.745 -9.689 15.172 1.00 94.38 96 GLY A N 1
ATOM 774 C CA . GLY A 1 96 ? -7.626 -8.834 15.961 1.00 94.38 96 GLY A CA 1
ATOM 775 C C . GLY A 1 96 ? -9.004 -9.451 16.172 1.00 94.38 96 GLY A C 1
ATOM 776 O O . GLY A 1 96 ? -9.570 -9.330 17.258 1.00 94.38 96 GLY A O 1
ATOM 777 N N . LEU A 1 97 ? -9.533 -10.155 15.168 1.00 94.12 97 LEU A N 1
ATOM 778 C CA . LEU A 1 97 ? -10.774 -10.916 15.290 1.00 94.12 97 LEU A CA 1
ATOM 779 C C . LEU A 1 97 ? -10.621 -12.067 16.291 1.00 94.12 97 LEU A C 1
ATOM 781 O O . LEU A 1 97 ? -11.469 -12.208 17.170 1.00 94.12 97 LEU A O 1
ATOM 785 N N . LEU A 1 98 ? -9.530 -12.834 16.218 1.00 95.12 98 LEU A N 1
ATOM 786 C CA . LEU A 1 98 ? -9.246 -13.910 17.175 1.00 95.12 98 LEU A CA 1
ATOM 787 C C . LEU A 1 98 ? -9.112 -13.374 18.605 1.00 95.12 98 LEU A C 1
ATOM 789 O O . LEU A 1 98 ? -9.752 -13.895 19.514 1.00 95.12 98 LEU A O 1
ATOM 793 N N . LEU A 1 99 ? -8.355 -12.291 18.795 1.00 94.56 99 LEU A N 1
ATOM 794 C CA . LEU A 1 99 ? -8.162 -11.649 20.099 1.00 94.56 99 LEU A CA 1
ATOM 795 C C . LEU A 1 99 ? -9.459 -11.064 20.676 1.00 94.56 99 LEU A C 1
ATOM 797 O O . LEU A 1 99 ? -9.627 -11.001 21.894 1.00 94.56 99 LEU A O 1
ATOM 801 N N . LYS A 1 100 ? -10.385 -10.632 19.813 1.00 92.44 100 LYS A N 1
ATOM 802 C CA . LYS A 1 100 ? -11.716 -10.181 20.227 1.00 92.44 100 LYS A CA 1
ATOM 803 C C . LYS A 1 100 ? -12.599 -11.357 20.654 1.00 92.44 100 LYS A C 1
ATOM 805 O O . LYS A 1 100 ? -13.310 -11.237 21.645 1.00 92.44 100 LYS A O 1
ATOM 810 N N . ILE A 1 101 ? -12.556 -12.482 19.932 1.00 93.12 101 ILE A N 1
ATOM 811 C CA . ILE A 1 101 ? -13.322 -13.696 20.273 1.00 93.12 101 ILE A CA 1
ATOM 812 C C . ILE A 1 101 ? -12.841 -14.296 21.599 1.00 93.12 101 ILE A C 1
ATOM 814 O O . ILE A 1 101 ? -13.662 -14.720 22.405 1.00 93.12 101 ILE A O 1
ATOM 818 N N . THR A 1 102 ? -11.532 -14.294 21.858 1.00 93.00 102 THR A N 1
ATOM 819 C CA . THR A 1 102 ? -10.958 -14.792 23.121 1.00 93.00 102 THR A CA 1
ATOM 820 C C . THR A 1 102 ? -11.130 -13.826 24.297 1.00 93.00 102 THR A C 1
ATOM 822 O O . THR A 1 102 ? -10.752 -14.159 25.416 1.00 93.00 102 THR A O 1
ATOM 825 N N . GLY A 1 103 ? -11.681 -12.629 24.066 1.00 90.31 103 GLY A N 1
ATOM 826 C CA . GLY A 1 103 ? -11.895 -11.614 25.099 1.00 90.31 103 GLY A CA 1
ATOM 827 C C . GLY A 1 103 ? -10.629 -10.880 25.555 1.00 90.31 103 GLY A C 1
ATOM 828 O O . GLY A 1 103 ? -10.704 -10.086 26.489 1.00 90.31 103 GLY A O 1
ATOM 829 N N . ILE A 1 104 ? -9.481 -11.099 24.899 1.00 90.31 104 ILE A N 1
ATOM 830 C CA . ILE A 1 104 ? -8.219 -10.403 25.208 1.00 90.31 104 ILE A CA 1
ATOM 831 C C . ILE A 1 104 ? -8.332 -8.913 24.862 1.00 90.31 104 ILE A C 1
ATOM 833 O O . ILE A 1 104 ? -7.844 -8.057 25.600 1.00 90.31 104 ILE A O 1
ATOM 837 N N . ILE A 1 105 ? -8.987 -8.595 23.742 1.00 91.31 105 ILE A N 1
ATOM 838 C CA . ILE A 1 105 ? -9.269 -7.215 23.335 1.00 91.31 105 ILE A CA 1
ATOM 839 C C . ILE A 1 105 ? -10.743 -6.911 23.574 1.00 91.31 105 ILE A C 1
ATOM 841 O O . ILE A 1 105 ? -11.630 -7.626 23.106 1.00 91.31 105 ILE A O 1
ATOM 845 N N . ASN A 1 106 ? -11.000 -5.800 24.259 1.00 90.25 106 ASN A N 1
ATOM 846 C CA . ASN A 1 106 ? -12.336 -5.292 24.529 1.00 90.25 106 ASN A CA 1
ATOM 847 C C . ASN A 1 106 ? -12.598 -4.014 23.713 1.00 90.25 106 ASN A C 1
ATOM 849 O O . ASN A 1 106 ? -11.755 -3.545 22.949 1.00 90.25 106 ASN A O 1
ATOM 853 N N . THR A 1 107 ? -13.785 -3.429 23.856 1.00 87.62 107 THR A N 1
ATOM 854 C CA . THR A 1 107 ? -14.168 -2.211 23.123 1.00 87.62 107 THR A 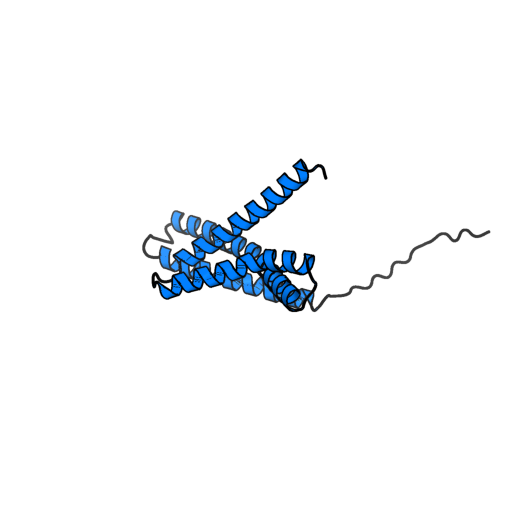CA 1
ATOM 855 C C . THR A 1 107 ? -13.299 -0.994 23.455 1.00 87.62 107 THR A C 1
ATOM 857 O O . THR A 1 107 ? -13.188 -0.104 22.615 1.00 87.62 107 THR A O 1
ATOM 860 N N . GLN A 1 108 ? -12.666 -0.964 24.630 1.00 89.69 108 GLN A N 1
ATOM 861 C CA . GLN A 1 108 ? -11.808 0.135 25.079 1.00 89.69 108 GLN A CA 1
ATOM 862 C C . GLN A 1 108 ? -10.389 0.030 24.506 1.00 89.69 108 GLN A C 1
ATOM 864 O O . GLN A 1 108 ? -9.825 1.045 24.118 1.00 89.69 108 GLN A O 1
ATOM 869 N N . THR A 1 109 ? -9.830 -1.181 24.394 1.00 91.88 109 THR A N 1
ATOM 870 C CA . THR A 1 109 ? -8.465 -1.418 23.880 1.00 91.88 109 THR A CA 1
ATOM 871 C C . THR A 1 109 ? -8.405 -1.587 22.359 1.00 91.88 109 THR A C 1
ATOM 873 O O . THR A 1 109 ? -7.336 -1.521 21.747 1.00 91.88 109 THR A O 1
ATOM 876 N N . PHE A 1 110 ? -9.555 -1.771 21.708 1.00 89.75 110 PHE A N 1
ATOM 877 C CA . PHE A 1 110 ? -9.645 -1.965 20.261 1.00 89.75 110 PHE A CA 1
ATOM 878 C C . PHE A 1 110 ? -9.120 -0.790 19.405 1.00 89.75 110 PHE A C 1
ATOM 880 O O . PHE A 1 110 ? -8.482 -1.056 18.380 1.00 89.75 110 PHE A O 1
ATOM 887 N N . PRO A 1 111 ? -9.328 0.495 19.763 1.00 91.69 111 PRO A N 1
ATOM 888 C CA . PRO A 1 111 ? -8.733 1.619 19.036 1.00 91.69 111 PRO A CA 1
ATOM 889 C C . PRO A 1 111 ? -7.198 1.605 19.059 1.00 91.69 111 PRO A C 1
ATOM 891 O O . PRO A 1 111 ? -6.572 1.809 18.017 1.00 91.69 111 PRO A O 1
ATOM 894 N N . ASP A 1 112 ? -6.595 1.295 20.210 1.00 92.50 112 ASP A N 1
ATOM 895 C CA . ASP A 1 112 ? -5.138 1.209 20.349 1.00 92.50 112 ASP A CA 1
ATOM 896 C C . ASP A 1 112 ? -4.571 0.051 19.534 1.00 92.50 112 ASP A C 1
ATOM 898 O O . ASP A 1 112 ? -3.586 0.224 18.813 1.00 92.50 112 ASP A O 1
ATOM 902 N N . TYR A 1 113 ? -5.242 -1.105 19.562 1.00 94.25 113 TYR A N 1
ATOM 903 C CA . TYR A 1 113 ? -4.889 -2.239 18.715 1.00 94.25 113 TYR A CA 1
ATOM 904 C C . TYR A 1 113 ? -4.887 -1.864 17.229 1.00 94.25 113 TYR A C 1
ATOM 906 O O . TYR A 1 113 ? -3.928 -2.152 16.513 1.00 94.25 113 TYR A O 1
ATOM 914 N N . ARG A 1 114 ? -5.933 -1.181 16.745 1.00 93.38 114 ARG A N 1
ATOM 915 C CA . ARG A 1 114 ? -6.011 -0.727 15.345 1.00 93.38 114 ARG A CA 1
ATOM 916 C C . ARG A 1 114 ? -4.868 0.215 14.985 1.00 93.38 114 ARG A C 1
ATOM 918 O O . ARG A 1 114 ? -4.275 0.069 13.920 1.00 93.38 114 ARG A O 1
ATOM 925 N N . LYS A 1 115 ? -4.546 1.158 15.871 1.00 94.94 115 LYS A N 1
ATOM 926 C CA . LYS A 1 115 ? -3.464 2.122 15.655 1.00 94.94 115 LYS A CA 1
ATOM 927 C C . LYS A 1 115 ? -2.104 1.433 15.561 1.00 94.94 115 LYS A C 1
ATOM 929 O O . LYS A 1 115 ? -1.376 1.650 14.593 1.00 94.94 115 LYS A O 1
ATOM 934 N N . TRP A 1 116 ? -1.775 0.596 16.543 1.00 95.69 116 TRP A N 1
ATOM 935 C CA . TRP A 1 116 ? -0.487 -0.093 16.596 1.00 95.69 116 TRP A CA 1
ATOM 936 C C . TRP A 1 116 ? -0.343 -1.139 15.505 1.00 95.69 116 TRP A C 1
ATOM 938 O O . TRP A 1 116 ? 0.703 -1.211 14.868 1.00 95.69 116 TRP A O 1
ATOM 948 N N . SER A 1 117 ? -1.393 -1.907 15.236 1.00 95.94 117 SER A N 1
ATOM 949 C CA . SER A 1 117 ? -1.343 -2.913 14.183 1.00 95.94 117 SER A CA 1
ATOM 950 C C . SER A 1 117 ? -1.190 -2.302 12.792 1.00 95.94 117 SER A C 1
ATOM 952 O O . SER A 1 117 ? -0.416 -2.821 11.991 1.00 95.94 117 SER A O 1
ATOM 954 N N . PHE A 1 118 ? -1.837 -1.162 12.522 1.00 96.50 118 PHE A N 1
ATOM 955 C CA . PHE A 1 118 ? -1.597 -0.406 11.296 1.00 96.50 118 PHE A CA 1
ATOM 956 C C . PHE A 1 118 ? -0.142 0.065 11.215 1.00 96.50 118 PHE A C 1
ATOM 958 O O . PHE A 1 118 ? 0.525 -0.199 10.219 1.00 96.50 118 PHE A O 1
ATOM 965 N N . ALA A 1 119 ? 0.381 0.701 12.270 1.00 96.88 119 ALA A N 1
ATOM 966 C CA . ALA A 1 119 ? 1.761 1.187 12.294 1.00 96.88 119 ALA A CA 1
ATOM 967 C C . ALA A 1 119 ? 2.786 0.059 12.074 1.00 96.88 119 ALA A C 1
ATOM 969 O O . ALA A 1 119 ? 3.693 0.202 11.254 1.00 96.88 119 ALA A O 1
ATOM 970 N N . ILE A 1 120 ? 2.605 -1.083 12.745 1.00 97.62 120 ILE A N 1
ATOM 971 C CA . ILE A 1 120 ? 3.458 -2.269 12.597 1.00 97.62 120 ILE A CA 1
ATOM 972 C C . ILE A 1 120 ? 3.360 -2.829 11.176 1.00 97.62 120 ILE A C 1
ATOM 974 O O . ILE A 1 120 ? 4.390 -3.119 10.574 1.00 97.62 120 ILE A O 1
ATOM 978 N N . ALA A 1 121 ? 2.159 -2.937 10.602 1.00 97.75 121 ALA A N 1
ATOM 979 C CA . ALA A 1 121 ? 1.983 -3.426 9.235 1.00 97.75 121 ALA A CA 1
ATOM 980 C C . ALA A 1 121 ? 2.680 -2.524 8.202 1.00 97.75 121 ALA A C 1
ATOM 982 O O . ALA A 1 121 ? 3.362 -3.030 7.309 1.00 97.75 121 ALA A O 1
ATOM 983 N N . MET A 1 122 ? 2.567 -1.198 8.339 1.00 96.81 122 MET A N 1
ATOM 984 C CA . MET A 1 122 ? 3.275 -0.248 7.470 1.00 96.81 122 MET A CA 1
ATOM 985 C C . MET A 1 122 ? 4.798 -0.381 7.625 1.00 96.81 122 MET A C 1
ATOM 987 O O . MET A 1 122 ? 5.519 -0.416 6.627 1.00 96.81 122 MET A O 1
ATOM 991 N N . MET A 1 123 ? 5.286 -0.503 8.865 1.00 98.06 123 MET A N 1
ATOM 992 C CA . MET A 1 123 ? 6.711 -0.659 9.162 1.00 98.06 123 MET A CA 1
ATOM 993 C C . MET A 1 123 ? 7.276 -1.963 8.589 1.00 98.06 123 MET A C 1
ATOM 995 O O . MET A 1 123 ? 8.303 -1.937 7.915 1.00 98.06 123 MET A O 1
ATOM 999 N N . LEU A 1 124 ? 6.594 -3.093 8.795 1.00 98.19 124 LEU A N 1
ATOM 1000 C CA . LEU A 1 124 ? 6.993 -4.384 8.232 1.00 98.19 124 LEU A CA 1
ATOM 1001 C C . LEU A 1 124 ? 6.986 -4.352 6.704 1.00 98.19 124 LEU A C 1
ATOM 1003 O O . LEU A 1 124 ? 7.939 -4.816 6.087 1.00 98.19 124 LEU A O 1
ATOM 1007 N N . SER A 1 125 ?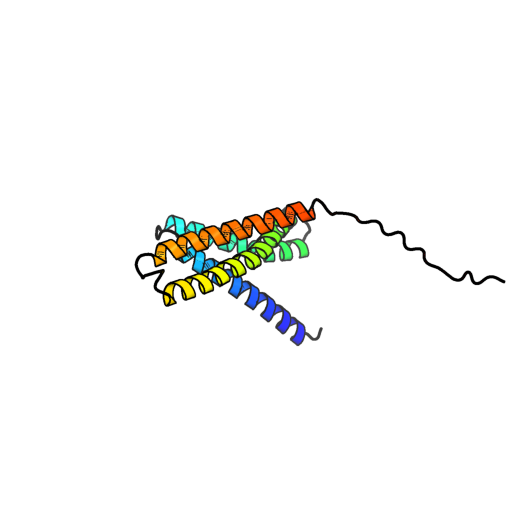 5.969 -3.743 6.089 1.00 97.75 125 SER A N 1
ATOM 1008 C CA . SER A 1 125 ? 5.920 -3.576 4.631 1.00 97.75 125 SER A CA 1
ATOM 1009 C C . SER A 1 125 ? 7.143 -2.820 4.115 1.00 97.75 125 SER A C 1
ATOM 1011 O O . SER A 1 125 ? 7.801 -3.277 3.184 1.00 97.75 125 SER A O 1
ATOM 1013 N N . ALA A 1 126 ? 7.495 -1.701 4.755 1.00 97.25 126 ALA A N 1
ATOM 1014 C CA . ALA A 1 126 ? 8.671 -0.918 4.391 1.00 97.25 126 ALA A CA 1
ATOM 1015 C C . ALA A 1 126 ? 9.980 -1.707 4.573 1.00 97.25 126 ALA A C 1
ATOM 1017 O O . ALA A 1 126 ? 10.833 -1.681 3.687 1.00 97.25 126 ALA A O 1
ATOM 1018 N N . LEU A 1 127 ? 10.125 -2.452 5.676 1.00 97.81 127 LEU A N 1
ATOM 1019 C CA . LEU A 1 127 ? 11.307 -3.280 5.941 1.00 97.81 127 LEU A CA 1
ATOM 1020 C C . LEU A 1 127 ? 11.474 -4.403 4.914 1.00 97.81 127 LEU A C 1
ATOM 1022 O O . LEU A 1 127 ? 12.579 -4.615 4.422 1.00 97.81 127 LEU A O 1
ATOM 1026 N N . PHE A 1 128 ? 10.392 -5.097 4.557 1.00 97.25 128 PHE A N 1
ATOM 1027 C CA . PHE A 1 128 ? 10.432 -6.166 3.556 1.00 97.25 128 PHE A CA 1
ATOM 1028 C C . PHE A 1 128 ? 10.789 -5.632 2.169 1.00 97.25 128 PHE A C 1
ATOM 1030 O O . PHE A 1 128 ? 11.581 -6.248 1.458 1.00 97.25 128 PHE A O 1
ATOM 1037 N N . ILE A 1 129 ? 10.260 -4.467 1.797 1.00 96.50 129 ILE A N 1
ATOM 1038 C CA . ILE A 1 129 ? 10.599 -3.815 0.528 1.00 96.50 129 ILE A CA 1
ATOM 1039 C C . ILE A 1 129 ? 12.062 -3.378 0.518 1.00 96.50 129 ILE A C 1
ATOM 1041 O O . ILE A 1 129 ? 12.768 -3.659 -0.447 1.00 96.50 129 ILE A O 1
ATOM 1045 N N . ALA A 1 130 ? 12.537 -2.735 1.587 1.00 95.69 130 ALA A N 1
ATOM 1046 C CA . ALA A 1 130 ? 13.923 -2.292 1.685 1.00 95.69 130 ALA A CA 1
ATOM 1047 C C . ALA A 1 130 ? 14.899 -3.478 1.677 1.00 95.69 130 ALA A C 1
ATOM 1049 O O . ALA A 1 130 ? 15.873 -3.469 0.930 1.00 95.69 130 ALA A O 1
ATOM 1050 N N . GLY A 1 131 ? 14.609 -4.533 2.443 1.00 95.31 131 GLY A N 1
ATOM 1051 C CA . GLY A 1 131 ? 15.400 -5.762 2.454 1.00 95.31 131 GLY A CA 1
ATOM 1052 C C . GLY A 1 131 ? 15.403 -6.466 1.097 1.00 95.31 131 GLY A C 1
ATOM 1053 O O . GLY A 1 131 ? 16.461 -6.861 0.612 1.00 95.31 131 GLY A O 1
ATOM 1054 N N . GLY A 1 132 ? 14.242 -6.559 0.441 1.00 93.50 132 GLY A N 1
ATOM 1055 C CA . GLY A 1 132 ? 14.125 -7.105 -0.912 1.00 93.50 132 GLY A CA 1
ATOM 1056 C C . GLY A 1 132 ? 14.915 -6.298 -1.942 1.00 93.50 132 GLY A C 1
ATOM 1057 O O . GLY A 1 132 ? 15.591 -6.881 -2.788 1.00 93.50 132 GLY A O 1
ATOM 1058 N N . PHE A 1 133 ? 14.894 -4.969 -1.833 1.00 93.31 133 PHE A N 1
ATOM 1059 C CA . PHE A 1 133 ? 15.667 -4.074 -2.689 1.00 93.31 133 PHE A CA 1
ATOM 1060 C C . PHE A 1 133 ? 17.179 -4.240 -2.483 1.00 93.31 133 PHE A C 1
ATOM 1062 O O . PHE A 1 133 ? 17.907 -4.416 -3.454 1.00 93.31 133 PHE A O 1
ATOM 1069 N N . ILE A 1 134 ? 17.655 -4.275 -1.234 1.00 94.25 134 ILE A N 1
ATOM 1070 C CA . ILE A 1 134 ? 19.074 -4.520 -0.921 1.00 94.25 134 ILE A CA 1
ATOM 1071 C C . ILE A 1 134 ? 19.515 -5.893 -1.443 1.00 94.25 134 ILE A C 1
ATOM 1073 O O . ILE A 1 134 ? 20.569 -6.008 -2.062 1.00 94.25 134 ILE A O 1
ATOM 1077 N N . ASN A 1 135 ? 18.697 -6.929 -1.246 1.00 93.75 135 ASN A N 1
ATOM 1078 C CA . ASN A 1 135 ? 18.989 -8.270 -1.748 1.00 93.75 135 ASN A CA 1
ATOM 1079 C C . ASN A 1 135 ? 19.056 -8.313 -3.285 1.00 93.75 135 ASN A C 1
ATOM 1081 O O . ASN A 1 135 ? 19.897 -9.010 -3.844 1.00 93.75 135 ASN A O 1
ATOM 1085 N N . ALA A 1 136 ? 18.214 -7.539 -3.978 1.00 90.25 136 ALA A N 1
ATOM 1086 C CA . ALA A 1 136 ? 18.263 -7.419 -5.435 1.00 90.25 136 ALA A CA 1
ATOM 1087 C C . ALA A 1 136 ? 19.547 -6.730 -5.937 1.00 90.25 136 ALA A C 1
ATOM 1089 O O . ALA A 1 136 ? 20.015 -7.044 -7.030 1.00 90.25 136 ALA A O 1
ATOM 1090 N N . LEU A 1 137 ? 20.140 -5.834 -5.141 1.00 91.50 137 LEU A N 1
ATOM 1091 C CA . LEU A 1 137 ? 21.408 -5.170 -5.465 1.00 91.50 137 LEU A CA 1
ATOM 1092 C C . LEU A 1 137 ? 22.641 -6.068 -5.255 1.00 91.50 137 LEU A C 1
ATOM 1094 O O . LEU A 1 137 ? 23.697 -5.771 -5.810 1.00 91.50 137 LEU A O 1
ATOM 1098 N N . ILE A 1 138 ? 22.531 -7.156 -4.480 1.00 93.38 138 ILE A N 1
ATOM 1099 C CA . ILE A 1 138 ? 23.655 -8.043 -4.126 1.00 93.38 138 ILE A CA 1
ATOM 1100 C C . ILE A 1 138 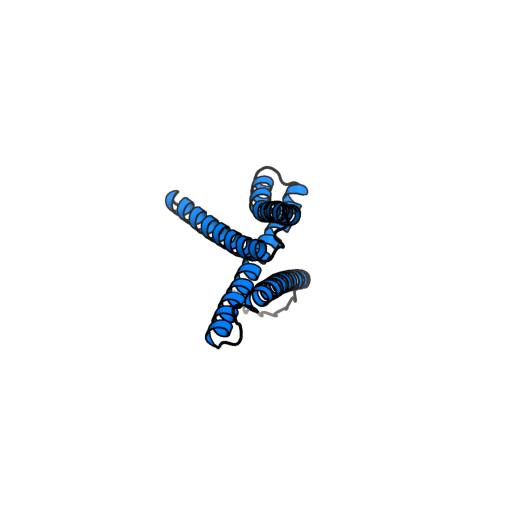? 23.339 -9.501 -4.528 1.00 93.38 138 ILE A C 1
ATOM 1102 O O . ILE A 1 138 ? 23.135 -10.364 -3.669 1.00 93.38 138 ILE A O 1
ATOM 1106 N N . PRO A 1 139 ? 23.280 -9.822 -5.835 1.00 87.12 139 PRO A N 1
ATOM 1107 C CA . PRO A 1 139 ? 22.973 -11.174 -6.289 1.00 87.12 139 PRO A CA 1
ATOM 1108 C C . PRO A 1 139 ? 24.135 -12.149 -6.032 1.00 87.12 139 PRO A C 1
ATOM 1110 O O . PRO A 1 139 ? 25.284 -11.897 -6.397 1.00 87.12 139 PRO A O 1
ATOM 1113 N N . VAL A 1 140 ? 23.833 -13.321 -5.462 1.00 86.56 140 VAL A N 1
ATOM 1114 C CA . VAL A 1 140 ? 24.815 -14.402 -5.270 1.00 86.56 140 VAL A CA 1
ATOM 1115 C C . VAL A 1 140 ? 24.941 -15.226 -6.553 1.00 86.56 140 VAL A C 1
ATOM 1117 O O . VAL A 1 140 ? 24.071 -16.037 -6.873 1.00 86.56 140 VAL A O 1
ATOM 1120 N N . VAL A 1 141 ? 26.044 -15.054 -7.284 1.00 87.38 141 VAL A N 1
ATOM 1121 C CA . VAL A 1 141 ? 26.324 -15.809 -8.516 1.00 87.38 141 VAL A CA 1
ATOM 1122 C C . VAL A 1 141 ? 26.946 -17.165 -8.175 1.00 87.38 141 VAL A C 1
ATOM 1124 O O . VAL A 1 141 ? 28.059 -17.235 -7.657 1.00 87.38 141 VAL A O 1
ATOM 1127 N N . ARG A 1 142 ? 26.248 -18.260 -8.497 1.00 88.81 142 ARG A N 1
ATOM 1128 C CA . ARG A 1 142 ? 26.773 -19.630 -8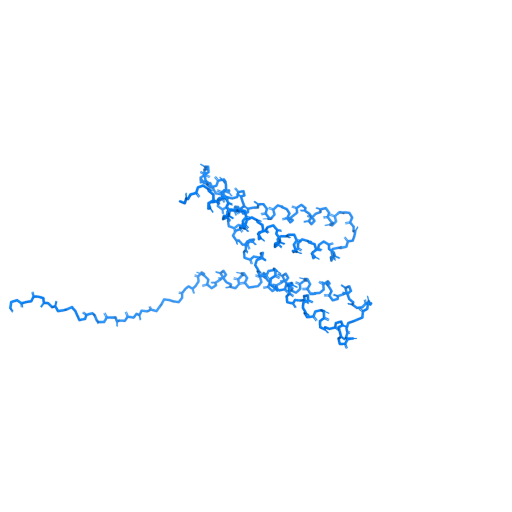.373 1.00 88.81 142 ARG A CA 1
ATOM 1129 C C . ARG A 1 142 ? 27.212 -20.143 -9.740 1.00 88.81 142 ARG A C 1
ATOM 1131 O O . ARG A 1 142 ? 26.401 -20.220 -10.658 1.00 88.81 142 ARG A O 1
ATOM 1138 N N . LYS A 1 143 ? 28.493 -20.489 -9.874 1.00 89.38 143 LYS A N 1
ATOM 1139 C CA . LYS A 1 143 ? 29.032 -21.126 -11.082 1.00 89.38 143 LYS A CA 1
ATOM 1140 C C . LYS A 1 143 ? 28.854 -22.636 -10.966 1.00 89.38 143 LYS A C 1
ATOM 1142 O O . LYS A 1 143 ? 29.259 -23.221 -9.966 1.00 89.38 143 LYS A O 1
ATOM 1147 N N . TYR A 1 144 ? 28.273 -23.246 -11.991 1.00 88.88 144 TYR A N 1
ATOM 1148 C CA . TYR A 1 144 ? 28.173 -24.695 -12.119 1.00 88.88 144 TYR A CA 1
ATOM 1149 C C . TYR A 1 144 ? 29.024 -25.134 -13.304 1.00 88.88 144 TYR A C 1
ATOM 1151 O O . TYR A 1 144 ? 28.870 -24.605 -14.405 1.00 88.88 144 TYR A O 1
ATOM 1159 N N . ASN A 1 145 ? 29.919 -26.092 -13.077 1.00 84.19 145 ASN A N 1
ATOM 1160 C CA . ASN A 1 145 ? 30.657 -26.732 -14.156 1.00 84.19 145 ASN A CA 1
ATOM 1161 C C . ASN A 1 145 ? 29.768 -27.833 -14.729 1.00 84.19 145 ASN A C 1
ATOM 1163 O O . ASN A 1 145 ? 29.597 -28.882 -14.114 1.00 84.19 145 ASN A O 1
ATOM 1167 N N . LEU A 1 146 ? 29.161 -27.556 -15.879 1.00 85.56 146 LEU A N 1
ATOM 1168 C CA . LEU A 1 146 ? 28.416 -28.548 -16.641 1.00 85.56 146 LEU A CA 1
ATOM 1169 C C . LEU A 1 146 ? 29.353 -29.128 -17.698 1.00 85.56 146 LEU A C 1
ATOM 1171 O O . LEU A 1 146 ? 29.691 -28.452 -18.670 1.00 85.56 146 LEU A O 1
ATOM 1175 N N . THR A 1 147 ? 29.774 -30.375 -17.506 1.00 84.44 147 THR A N 1
ATOM 1176 C CA . THR A 1 147 ? 30.421 -31.150 -18.566 1.00 84.44 147 THR A CA 1
ATOM 1177 C C . THR A 1 147 ? 29.323 -31.641 -19.497 1.00 84.44 147 THR A C 1
ATOM 1179 O O . THR A 1 147 ? 28.541 -32.516 -19.136 1.00 84.44 147 THR A O 1
ATOM 1182 N N . ILE A 1 148 ? 29.218 -31.031 -20.675 1.00 83.06 148 ILE A N 1
ATOM 1183 C CA . ILE A 1 148 ? 28.311 -31.504 -21.718 1.00 83.06 148 ILE A CA 1
ATOM 1184 C C . ILE A 1 148 ? 29.083 -32.535 -22.531 1.00 83.06 148 ILE A C 1
ATOM 1186 O O . ILE A 1 148 ? 29.958 -32.176 -23.320 1.00 83.06 148 ILE A O 1
ATOM 1190 N N . GLU A 1 149 ? 28.749 -33.808 -22.346 1.00 80.56 149 GLU A N 1
ATOM 1191 C CA . GLU A 1 149 ? 29.180 -34.878 -23.241 1.00 80.56 149 GLU A CA 1
ATOM 1192 C C . GLU A 1 149 ? 28.448 -34.707 -24.575 1.00 80.56 149 GLU A C 1
ATOM 1194 O O . GLU A 1 149 ? 27.380 -35.268 -24.813 1.00 80.56 149 GLU A O 1
ATOM 1199 N N . LYS A 1 150 ? 28.984 -33.845 -25.444 1.00 79.12 150 LYS A N 1
ATOM 1200 C CA . LYS A 1 150 ? 28.585 -33.850 -26.847 1.00 79.12 150 LYS A CA 1
ATOM 1201 C C . LYS A 1 150 ? 29.292 -35.029 -27.512 1.00 79.12 150 LYS A C 1
ATOM 1203 O O . LYS A 1 150 ? 30.525 -35.032 -27.502 1.00 79.12 150 LYS A O 1
ATOM 1208 N N . PRO A 1 151 ? 28.564 -35.990 -28.107 1.00 74.81 151 PRO A N 1
ATOM 1209 C CA . PRO A 1 151 ? 29.194 -36.903 -29.041 1.00 74.81 151 PRO A CA 1
ATOM 1210 C C . PRO A 1 151 ? 29.789 -36.046 -30.159 1.00 74.81 151 PRO A C 1
ATOM 1212 O O . PRO A 1 151 ? 29.091 -35.253 -30.793 1.00 74.81 151 PRO A O 1
ATOM 1215 N N . ALA A 1 152 ? 31.104 -36.124 -30.332 1.00 73.88 152 ALA A N 1
ATOM 1216 C CA . ALA A 1 152 ? 31.706 -35.656 -31.561 1.00 73.88 152 ALA A CA 1
ATOM 1217 C C . ALA A 1 152 ? 31.237 -36.632 -32.643 1.00 73.88 152 ALA A C 1
ATOM 1219 O O . ALA A 1 152 ? 31.554 -37.817 -32.553 1.00 73.88 152 ALA A O 1
ATOM 1220 N N . ASP A 1 153 ? 30.470 -36.155 -33.624 1.00 61.84 153 ASP A N 1
ATOM 1221 C CA . ASP A 1 153 ? 30.295 -36.867 -34.891 1.00 61.84 153 ASP A CA 1
ATOM 1222 C C . ASP A 1 153 ? 31.679 -36.926 -35.555 1.00 61.84 153 ASP A C 1
ATOM 1224 O O . ASP A 1 153 ? 32.092 -36.030 -36.292 1.00 61.84 153 ASP A O 1
ATOM 1228 N N . GLY A 1 154 ? 32.454 -37.935 -35.171 1.00 66.50 154 GLY A N 1
ATOM 1229 C CA . GLY A 1 154 ? 33.735 -38.281 -35.751 1.00 66.50 154 GLY A CA 1
ATOM 1230 C C . GLY A 1 154 ? 33.562 -39.538 -36.588 1.00 66.50 154 GLY A C 1
ATOM 1231 O O . GLY A 1 154 ? 32.999 -40.517 -36.108 1.00 66.50 154 GLY A O 1
ATOM 1232 N N . ILE A 1 155 ? 33.998 -39.440 -37.843 1.00 44.19 155 ILE A N 1
ATOM 1233 C CA . ILE A 1 155 ? 34.768 -40.448 -38.595 1.00 44.19 155 ILE A CA 1
ATOM 1234 C C . ILE A 1 155 ? 34.955 -41.788 -37.865 1.00 44.19 155 ILE A C 1
ATOM 1236 O O . ILE A 1 155 ? 35.546 -41.774 -36.761 1.00 44.19 155 ILE A O 1
#

Foldseek 3Di:
DPPVVVVVVVVVVVVVLVVLLVVLLVLVLLLFPPDPVRNVVSVVVSVLLSCLCVVLVVVVVVPDDPVSVVSNVSNVLSVLLSVQLSVQVVVLVVVLVVCVVVVVDDPVCSSVSSNVSNVVSSVVSVVVSVVVVVCVVDDDDDDDDDDDPDPDPDD